Protein AF-A0AAW1UCC8-F1 (afdb_monomer_lite)

pLDDT: mean 89.53, std 11.96, range [31.38, 96.5]

Radius of gyration: 20.54 Å; chains: 1; bounding box: 52×37×66 Å

Sequence (140 aa):
MAQSNSEHSRHWFLKGEMIVVNKEYEDYLIDLIMKTQEHINKNNVIKFSDNSSAIKGFTNANLRPVNAGKTIVFQSVITNSGLIFTAETHNFPTGVAPFSGATTGTGGRIRDVQCVGRGEYCIAGTAGYILYFNYHTFCW

Organism: NCBI:txid420089

InterPro domains:
  IPR036921 PurM-like, N-terminal domain superfamily [G3DSA:3.30.1330.10] (4-135)
  IPR036921 PurM-like, N-terminal domain superfamily [SSF55326] (15-130)

Foldseek 3Di:
DVVCPDCVNPVCQQVDWDQDPNDTDPDGNVVVVVCVVVVDDPQWPDDPPALWTKGFDAWDWDWDFPDPDDDGHTDTDTDGDIDTDDDDDQPPVCLVPVVVSVVVRVVVVQVRQLRPDPGHGDDDDDDDDDDDDDPDDDDD

Structure (mmCIF, N/CA/C/O backbone):
data_AF-A0AAW1UCC8-F1
#
_entry.id   AF-A0AAW1UCC8-F1
#
loop_
_atom_site.group_PDB
_atom_site.id
_atom_site.type_symbol
_atom_site.label_atom_id
_atom_site.label_alt_id
_atom_site.label_comp_id
_atom_site.label_asym_id
_atom_site.label_entity_id
_atom_site.label_seq_id
_atom_site.pdbx_PDB_ins_code
_atom_site.Cartn_x
_atom_site.Cartn_y
_atom_site.Cartn_z
_atom_site.occupancy
_atom_site.B_iso_or_equiv
_atom_site.auth_seq_id
_atom_site.auth_comp_id
_atom_site.auth_asym_id
_atom_site.auth_atom_id
_atom_site.pdbx_PDB_model_num
ATOM 1 N N . MET A 1 1 ? -13.774 21.810 1.023 1.00 72.81 1 MET A N 1
ATOM 2 C CA . MET A 1 1 ? -13.380 21.788 2.451 1.00 72.81 1 MET A CA 1
ATOM 3 C C . MET A 1 1 ? -13.866 20.535 3.181 1.00 72.81 1 MET A C 1
ATOM 5 O O . MET A 1 1 ? -13.059 19.932 3.869 1.00 72.81 1 MET A O 1
ATOM 9 N N . ALA A 1 2 ? -15.120 20.092 2.995 1.00 86.88 2 ALA A N 1
ATOM 10 C CA . ALA A 1 2 ? -15.665 18.914 3.691 1.00 86.88 2 ALA A CA 1
ATOM 11 C C . ALA A 1 2 ? -14.883 17.602 3.456 1.00 86.88 2 ALA A C 1
ATOM 13 O O . ALA A 1 2 ? -14.550 16.917 4.413 1.00 86.88 2 ALA A O 1
ATOM 14 N N . GLN A 1 3 ? -14.526 17.281 2.206 1.00 90.12 3 GLN A N 1
ATOM 15 C CA . GLN A 1 3 ? -13.824 16.028 1.879 1.00 90.12 3 GLN A CA 1
ATOM 16 C C . GLN A 1 3 ? -12.447 15.933 2.557 1.00 90.12 3 GLN A C 1
ATOM 18 O O . GLN A 1 3 ? -12.170 14.969 3.261 1.00 90.12 3 GLN A O 1
ATOM 23 N N . SER A 1 4 ? -11.632 16.988 2.452 1.00 93.06 4 SER A N 1
ATOM 24 C CA . SER A 1 4 ? -10.289 17.052 3.051 1.00 93.06 4 SER A CA 1
ATOM 25 C C . SER A 1 4 ? -10.272 17.073 4.584 1.00 93.06 4 SER A C 1
ATOM 27 O O . SER A 1 4 ? -9.201 16.934 5.166 1.00 93.06 4 SER A O 1
ATOM 29 N N . ASN A 1 5 ? -11.417 17.294 5.235 1.00 94.31 5 ASN A N 1
ATOM 30 C CA . ASN A 1 5 ? -11.553 17.288 6.695 1.00 94.31 5 ASN A CA 1
ATOM 31 C C . ASN A 1 5 ? -12.328 16.069 7.217 1.00 94.31 5 ASN A C 1
ATOM 33 O O . ASN A 1 5 ? -12.550 15.964 8.423 1.00 94.31 5 ASN A O 1
ATOM 37 N N . SER A 1 6 ? -12.723 15.154 6.330 1.00 94.69 6 SER A N 1
ATOM 38 C CA . SER A 1 6 ? -13.340 13.888 6.716 1.00 94.69 6 SER A CA 1
ATOM 39 C C . SER A 1 6 ? -12.373 13.025 7.530 1.00 94.69 6 SER A C 1
ATOM 41 O O . SER A 1 6 ? -11.151 13.148 7.399 1.00 94.69 6 SER A O 1
ATOM 43 N N . GLU A 1 7 ? -12.922 12.105 8.326 1.00 95.62 7 GLU A N 1
ATOM 44 C CA . GLU A 1 7 ? -12.110 11.133 9.064 1.00 95.62 7 GLU A CA 1
ATOM 45 C C . GLU A 1 7 ? -11.212 10.318 8.131 1.00 95.62 7 GLU A C 1
ATOM 47 O O . GLU A 1 7 ? -10.028 10.142 8.399 1.00 95.62 7 GLU A O 1
ATOM 52 N N . HIS A 1 8 ? -11.747 9.908 6.981 1.00 92.19 8 HIS A N 1
ATOM 53 C CA . HIS A 1 8 ? -11.015 9.132 5.987 1.00 92.19 8 HIS A CA 1
ATOM 54 C C . HIS A 1 8 ? -9.767 9.857 5.453 1.00 92.19 8 HIS A C 1
ATOM 56 O O . HIS A 1 8 ? -8.784 9.204 5.125 1.00 92.19 8 HIS A O 1
ATOM 62 N N . SER A 1 9 ? -9.782 11.194 5.384 1.00 92.56 9 SER A N 1
ATOM 63 C CA . SER A 1 9 ? -8.647 11.987 4.888 1.00 92.56 9 SER A CA 1
ATOM 64 C C . SER A 1 9 ? -7.694 12.478 5.977 1.00 92.56 9 SER A C 1
ATOM 66 O O . SER A 1 9 ? -6.528 12.746 5.690 1.00 92.56 9 SER A O 1
ATOM 68 N N . ARG A 1 10 ? -8.176 12.687 7.207 1.00 93.12 10 ARG A N 1
ATOM 69 C CA . ARG A 1 10 ? -7.381 13.300 8.289 1.00 93.12 10 ARG A CA 1
ATOM 70 C C . ARG A 1 10 ? -6.916 12.321 9.349 1.00 93.12 10 ARG A C 1
ATOM 72 O O . ARG A 1 10 ? -5.930 12.630 10.024 1.00 93.12 10 ARG A O 1
ATOM 79 N N . HIS A 1 11 ? -7.582 11.172 9.446 1.00 94.94 11 HIS A N 1
ATOM 80 C CA . HIS A 1 11 ? -7.339 10.152 10.454 1.00 94.94 11 HIS A CA 1
ATOM 81 C C . HIS A 1 11 ? -7.380 10.742 11.871 1.00 94.94 11 HIS A C 1
ATOM 83 O O . HIS A 1 11 ? -6.420 10.589 12.631 1.00 94.94 11 HIS A O 1
ATOM 89 N N . TRP A 1 12 ? -8.450 11.473 12.212 1.00 94.31 12 TRP A N 1
ATOM 90 C CA . TRP A 1 12 ? -8.584 12.097 13.530 1.00 94.31 12 TRP A CA 1
ATOM 91 C C . TRP A 1 12 ? -8.564 11.050 14.633 1.00 94.31 12 TRP A C 1
ATOM 93 O O . TRP A 1 12 ? -7.955 11.293 15.666 1.00 94.31 12 TRP A O 1
ATOM 103 N N . PHE A 1 13 ? -9.136 9.867 14.394 1.00 94.94 13 PHE A N 1
ATOM 104 C CA . PHE A 1 13 ? -9.106 8.776 15.363 1.00 94.94 13 PHE A CA 1
ATOM 105 C C . PHE A 1 13 ? -7.673 8.319 15.677 1.00 94.94 13 PHE A C 1
ATOM 107 O O . PHE A 1 13 ? -7.324 8.140 16.839 1.00 94.94 13 PHE A O 1
ATOM 114 N N . LEU A 1 14 ? -6.808 8.189 14.663 1.00 95.50 14 LEU A N 1
ATOM 115 C CA . LEU A 1 14 ? -5.408 7.778 14.866 1.00 95.50 14 LEU A CA 1
ATOM 116 C C . LEU A 1 14 ? -4.563 8.840 15.588 1.00 95.50 14 LEU A C 1
ATOM 118 O O . LEU A 1 14 ? -3.505 8.511 16.125 1.00 95.50 14 LEU A O 1
ATOM 122 N N . LYS A 1 15 ? -5.011 10.099 15.562 1.00 94.44 15 LYS A N 1
ATOM 123 C CA . LYS A 1 15 ? -4.347 11.272 16.152 1.00 94.44 15 LYS A CA 1
ATOM 124 C C . LYS A 1 15 ? -5.078 11.816 17.383 1.00 94.44 15 LYS A C 1
ATOM 126 O O . L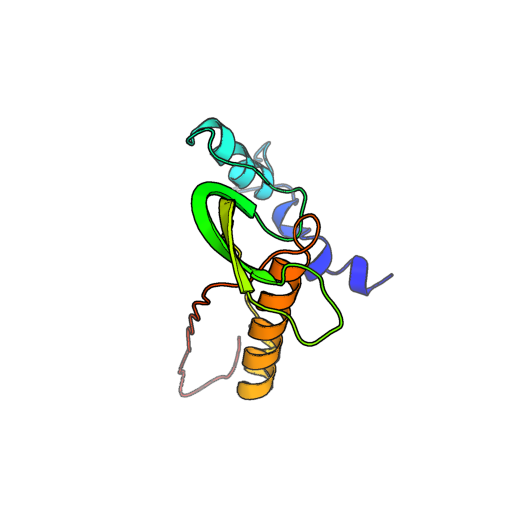YS A 1 15 ? -4.775 12.918 17.826 1.00 94.44 15 LYS A O 1
ATOM 131 N N . GLY A 1 16 ? -6.083 11.096 17.872 1.00 95.00 16 GLY A N 1
ATOM 132 C CA . GLY A 1 16 ? -6.873 11.497 19.027 1.00 95.00 16 GLY A CA 1
ATOM 133 C C . GLY A 1 16 ? -6.196 11.091 20.328 1.00 95.00 16 GLY A C 1
ATOM 134 O O . GLY A 1 16 ? -5.513 10.067 20.383 1.00 95.00 16 GLY A O 1
ATOM 135 N N . GLU A 1 17 ? -6.419 11.880 21.377 1.00 94.81 17 GLU A N 1
ATOM 136 C CA . GLU A 1 17 ? -5.999 11.549 22.740 1.00 94.81 17 GLU A CA 1
ATOM 137 C C . GLU A 1 17 ? -6.613 10.217 23.184 1.00 94.81 17 GLU A C 1
ATOM 139 O O . GLU A 1 17 ? -7.797 9.943 22.959 1.00 94.81 17 GLU A O 1
ATOM 144 N N . MET A 1 18 ? -5.799 9.373 23.820 1.00 95.12 18 MET A N 1
ATOM 145 C CA . MET A 1 18 ? -6.223 8.048 24.257 1.00 95.12 18 MET A CA 1
ATOM 146 C C . MET A 1 18 ? -6.414 8.004 25.769 1.00 95.12 18 MET A C 1
ATOM 148 O O . MET A 1 18 ? -5.471 8.178 26.540 1.00 95.12 18 MET A O 1
ATOM 152 N N . ILE A 1 19 ? -7.641 7.677 26.180 1.00 94.38 19 ILE A N 1
ATOM 153 C CA . ILE A 1 19 ? -8.005 7.413 27.573 1.00 94.38 19 ILE A CA 1
ATOM 154 C C . ILE A 1 19 ? -8.557 5.992 27.656 1.00 94.38 19 ILE A C 1
ATOM 156 O O . ILE A 1 19 ? -9.650 5.708 27.168 1.00 94.38 19 ILE A O 1
ATOM 160 N N . VAL A 1 20 ? -7.807 5.079 28.272 1.00 93.31 20 VAL A N 1
ATOM 161 C CA . VAL A 1 20 ? -8.204 3.668 28.407 1.00 93.31 20 VAL A CA 1
ATOM 162 C C . VAL A 1 20 ? -8.383 3.352 29.882 1.00 93.31 20 VAL A C 1
ATOM 164 O O . VAL A 1 20 ? -7.428 3.421 30.651 1.00 93.31 20 VAL A O 1
ATOM 167 N N . VAL A 1 21 ? -9.613 3.013 30.284 1.00 94.25 21 VAL A N 1
ATOM 168 C CA . VAL A 1 21 ? -9.975 2.721 31.687 1.00 94.25 21 VAL A CA 1
ATOM 169 C C . VAL A 1 21 ? -9.508 3.850 32.629 1.00 94.25 21 VAL A C 1
ATOM 171 O O . VAL A 1 21 ? -8.805 3.620 33.607 1.00 94.25 21 VAL A O 1
ATOM 174 N N . ASN A 1 22 ? -9.877 5.097 32.302 1.00 93.06 22 ASN A N 1
ATOM 175 C CA . ASN A 1 22 ? -9.524 6.325 33.039 1.00 93.06 22 ASN A CA 1
ATOM 176 C C . ASN A 1 22 ? -8.017 6.620 33.165 1.00 93.06 22 ASN A C 1
ATOM 178 O O . ASN A 1 22 ? -7.620 7.422 34.009 1.00 93.06 22 ASN A O 1
ATOM 182 N N . LYS A 1 23 ? -7.176 5.993 32.338 1.00 94.94 23 LYS A N 1
ATOM 183 C CA . LYS A 1 23 ? -5.753 6.310 32.241 1.00 94.94 23 LYS A CA 1
ATOM 184 C C . LYS A 1 23 ? -5.457 6.992 30.912 1.00 94.94 23 LYS A C 1
ATOM 186 O O . LYS A 1 23 ? -5.717 6.411 29.858 1.00 94.94 23 LYS A O 1
ATOM 191 N N . GLU A 1 24 ? -4.896 8.191 30.988 1.00 94.94 24 GLU A N 1
ATOM 192 C CA . GLU A 1 24 ? -4.397 8.940 29.834 1.00 94.94 24 GLU A CA 1
ATOM 193 C C . GLU A 1 24 ? -3.056 8.369 29.354 1.00 94.94 24 GLU A C 1
ATOM 195 O O . GLU A 1 24 ? -2.222 7.933 30.157 1.00 94.94 24 GLU A O 1
ATOM 200 N N . TYR A 1 25 ? -2.867 8.348 28.036 1.00 94.88 25 TYR A N 1
ATOM 201 C CA . TYR A 1 25 ? -1.629 7.943 27.374 1.00 94.88 25 TYR A CA 1
ATOM 202 C C . TYR A 1 25 ? -1.026 9.142 26.638 1.00 94.88 25 TYR A C 1
ATOM 204 O O . TYR A 1 25 ? -1.746 9.876 25.970 1.00 94.88 25 TYR A O 1
ATOM 212 N N . GLU A 1 26 ? 0.293 9.318 26.756 1.00 94.19 26 GLU A N 1
ATOM 213 C CA . GLU A 1 26 ? 1.019 10.445 26.146 1.00 94.19 26 GLU A CA 1
ATOM 214 C C . GLU A 1 26 ? 1.128 10.336 24.618 1.00 94.19 26 GLU A C 1
ATOM 216 O O . GLU A 1 26 ? 1.149 11.349 23.925 1.00 94.19 26 GLU A O 1
ATOM 221 N N . ASP A 1 27 ? 1.204 9.112 24.094 1.00 95.12 27 ASP A N 1
ATOM 222 C CA . ASP A 1 27 ? 1.319 8.848 22.660 1.00 95.12 27 ASP A CA 1
ATOM 223 C C . ASP A 1 27 ? -0.053 8.736 21.997 1.00 95.12 27 ASP A C 1
ATOM 225 O O . ASP A 1 27 ? -0.969 8.124 22.556 1.00 95.12 27 ASP A O 1
ATOM 229 N N . TYR A 1 28 ? -0.164 9.195 20.750 1.00 95.69 28 TYR A N 1
ATOM 230 C CA . TYR A 1 28 ? -1.291 8.855 19.886 1.00 95.69 28 TYR A CA 1
ATOM 231 C C . TYR A 1 28 ? -1.107 7.468 19.258 1.00 95.69 28 TYR A C 1
ATOM 233 O O . TYR A 1 28 ? -0.003 6.922 19.178 1.00 95.69 28 TYR A O 1
ATOM 241 N N . LEU A 1 2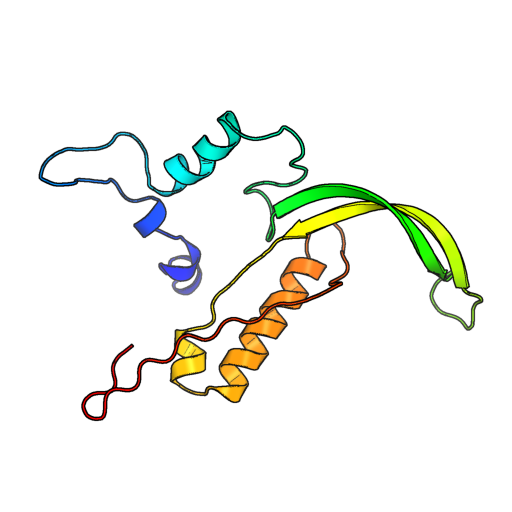9 ? -2.187 6.886 18.730 1.00 96.00 29 LEU A N 1
ATOM 242 C CA . LEU A 1 29 ? -2.120 5.569 18.088 1.00 96.00 29 LEU A CA 1
ATOM 243 C C . LEU A 1 29 ? -1.145 5.555 16.897 1.00 96.00 29 LEU A C 1
ATOM 245 O O . LEU A 1 29 ? -0.422 4.577 16.700 1.00 96.00 29 LEU A O 1
ATOM 249 N N . ILE A 1 30 ? -1.080 6.647 16.125 1.00 95.56 30 ILE A N 1
ATOM 250 C CA . ILE A 1 30 ? -0.098 6.777 15.041 1.00 95.56 30 ILE A CA 1
ATOM 251 C C . ILE A 1 30 ? 1.346 6.825 15.555 1.00 95.56 30 ILE A C 1
ATOM 253 O O . ILE A 1 30 ? 2.231 6.256 14.915 1.00 95.56 30 ILE A O 1
ATOM 257 N N . ASP A 1 31 ? 1.591 7.424 16.721 1.00 95.31 31 ASP A N 1
ATOM 258 C CA . ASP A 1 31 ? 2.934 7.510 17.297 1.00 95.31 31 ASP A CA 1
ATOM 259 C C . ASP A 1 31 ? 3.428 6.128 17.707 1.00 95.31 31 ASP A C 1
ATOM 261 O O . ASP A 1 31 ? 4.567 5.768 17.417 1.00 95.31 31 ASP A O 1
ATOM 265 N N . LEU A 1 32 ? 2.551 5.297 18.279 1.00 95.00 32 LEU A N 1
ATOM 266 C CA . LEU A 1 32 ? 2.869 3.901 18.587 1.00 95.00 32 LEU A CA 1
ATOM 267 C C . LEU A 1 32 ? 3.286 3.119 17.329 1.00 95.00 32 LEU A C 1
ATOM 269 O O . LEU A 1 32 ? 4.245 2.346 17.366 1.00 95.00 32 LEU A O 1
ATOM 273 N N . ILE A 1 33 ? 2.619 3.356 16.193 1.00 94.12 33 ILE A N 1
ATOM 274 C CA . ILE A 1 33 ? 2.997 2.761 14.902 1.00 94.12 33 ILE A CA 1
ATOM 275 C C . ILE A 1 33 ? 4.358 3.302 14.442 1.00 94.12 33 ILE A C 1
ATOM 277 O O . ILE A 1 33 ? 5.210 2.531 13.995 1.00 94.12 33 ILE A O 1
ATOM 281 N N . MET A 1 34 ? 4.603 4.607 14.566 1.00 93.25 34 MET A N 1
ATOM 282 C CA . MET A 1 34 ? 5.872 5.228 14.178 1.00 93.25 34 MET A CA 1
ATOM 283 C C . MET A 1 34 ? 7.048 4.763 15.049 1.00 93.25 34 MET A C 1
ATOM 285 O O . MET A 1 34 ? 8.132 4.536 14.511 1.00 93.25 34 MET A O 1
ATOM 289 N N . LYS A 1 35 ? 6.843 4.530 16.351 1.00 94.31 35 LYS A N 1
ATOM 290 C CA . LYS A 1 35 ? 7.867 4.031 17.289 1.00 94.31 35 LYS A CA 1
ATOM 291 C C . LYS A 1 35 ? 8.398 2.649 16.931 1.00 94.31 35 LYS A C 1
ATOM 293 O O . LYS A 1 35 ? 9.552 2.345 17.220 1.00 94.31 35 LYS A O 1
ATOM 298 N N . THR A 1 36 ? 7.635 1.833 16.197 1.00 92.31 36 THR A N 1
ATOM 299 C CA . THR A 1 36 ? 8.152 0.555 15.667 1.00 92.31 36 THR A CA 1
ATOM 300 C C . THR A 1 36 ? 9.437 0.737 14.849 1.00 92.31 36 THR A C 1
ATOM 302 O O . THR A 1 36 ? 10.278 -0.158 14.809 1.00 92.31 36 THR A O 1
ATOM 305 N N . GLN A 1 37 ? 9.643 1.920 14.255 1.00 89.81 37 GLN A N 1
ATOM 306 C CA . GLN A 1 37 ? 10.841 2.262 13.488 1.00 89.81 37 GLN A CA 1
ATOM 307 C C . GLN A 1 37 ? 12.127 2.290 14.324 1.00 89.81 37 GLN A C 1
ATOM 309 O O . GLN A 1 37 ? 13.213 2.171 13.757 1.00 89.81 37 GLN A O 1
ATOM 314 N N . GLU A 1 38 ? 12.026 2.445 15.642 1.00 89.12 38 GLU A N 1
ATOM 315 C CA . GLU A 1 38 ? 13.172 2.476 16.557 1.00 89.12 38 GLU A CA 1
ATOM 316 C C . GLU A 1 38 ? 13.758 1.077 16.798 1.00 89.12 38 GLU A C 1
ATOM 318 O O . GLU A 1 38 ? 14.926 0.947 17.164 1.00 89.12 38 GLU A O 1
ATOM 323 N N . HIS A 1 39 ? 12.973 0.026 16.536 1.00 88.69 39 HIS A N 1
ATOM 324 C CA . HIS A 1 39 ? 13.307 -1.359 16.880 1.00 88.69 39 HIS A CA 1
ATOM 325 C C . HIS A 1 39 ? 13.519 -2.284 15.671 1.00 88.69 39 HIS A C 1
ATOM 327 O O . HIS A 1 39 ? 13.802 -3.468 15.847 1.00 88.69 39 HIS A O 1
ATOM 333 N N . ILE A 1 40 ? 13.396 -1.777 14.442 1.00 85.62 40 ILE A N 1
ATOM 334 C CA . ILE A 1 40 ? 13.530 -2.572 13.210 1.00 85.62 40 ILE A CA 1
ATOM 335 C C . ILE A 1 40 ? 14.853 -2.322 12.477 1.00 85.62 40 ILE A C 1
ATOM 337 O O . ILE A 1 40 ? 15.591 -1.372 12.742 1.00 85.62 40 ILE A O 1
ATOM 341 N N . ASN A 1 41 ? 15.147 -3.184 11.500 1.00 81.94 41 ASN A N 1
ATOM 342 C CA . ASN A 1 41 ? 16.307 -3.043 10.623 1.00 81.94 41 ASN A CA 1
ATOM 343 C C . ASN A 1 41 ? 16.275 -1.703 9.851 1.00 81.94 41 ASN A C 1
ATOM 345 O O . ASN A 1 41 ? 15.234 -1.261 9.369 1.00 81.94 41 ASN A O 1
ATOM 349 N N . LYS A 1 42 ? 17.441 -1.068 9.679 1.0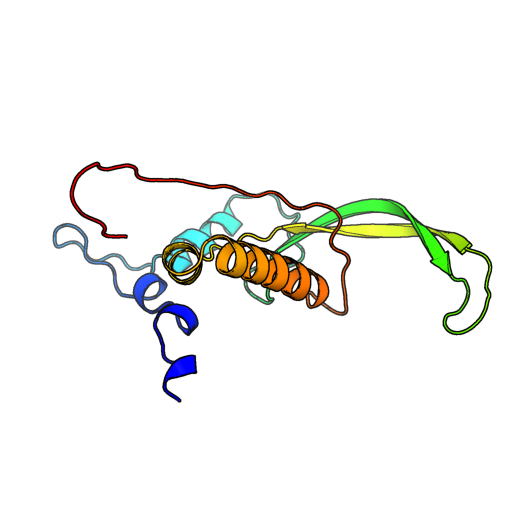0 85.38 42 LYS A N 1
ATOM 350 C CA . LYS A 1 42 ? 17.625 0.220 8.985 1.00 85.38 42 LYS A CA 1
ATOM 351 C C . LYS A 1 42 ? 17.652 0.062 7.454 1.00 85.38 42 LYS A C 1
ATOM 353 O O . LYS A 1 42 ? 18.564 0.550 6.777 1.00 85.38 42 LYS A O 1
ATOM 358 N N . ASN A 1 43 ? 16.671 -0.642 6.894 1.00 92.06 43 ASN A N 1
ATOM 359 C CA . ASN A 1 43 ? 16.528 -0.857 5.450 1.00 92.06 43 ASN A CA 1
ATOM 360 C C . ASN A 1 43 ? 15.408 -0.025 4.804 1.00 92.06 43 ASN A C 1
ATOM 362 O O . ASN A 1 43 ? 15.274 -0.071 3.584 1.00 92.06 43 ASN A O 1
ATOM 366 N N . ASN A 1 44 ? 14.646 0.752 5.574 1.00 91.12 44 ASN A N 1
ATOM 367 C CA . ASN A 1 44 ? 13.616 1.640 5.032 1.00 91.12 44 ASN A CA 1
ATOM 368 C C . ASN A 1 44 ? 14.236 2.758 4.183 1.00 91.12 44 ASN A C 1
ATOM 370 O O . ASN A 1 44 ? 15.221 3.383 4.578 1.00 91.12 44 ASN A O 1
ATOM 374 N N . VAL A 1 45 ? 13.635 3.006 3.023 1.00 91.69 45 VAL A N 1
ATOM 375 C CA . VAL A 1 45 ? 13.976 4.089 2.088 1.00 91.69 45 VAL A CA 1
ATOM 376 C C . VAL A 1 45 ? 12.920 5.192 2.160 1.00 91.69 45 VAL A C 1
ATOM 378 O O . VAL A 1 45 ? 13.276 6.365 2.189 1.00 91.69 45 VAL A O 1
ATOM 381 N N . ILE A 1 46 ? 11.636 4.821 2.253 1.00 91.06 46 ILE A N 1
ATOM 382 C CA . ILE A 1 46 ? 10.499 5.746 2.375 1.00 91.06 46 ILE A CA 1
ATOM 383 C C . ILE A 1 46 ? 9.624 5.303 3.549 1.00 91.06 46 ILE A C 1
ATOM 385 O O . ILE A 1 46 ? 9.252 4.130 3.631 1.00 91.06 46 ILE A O 1
ATOM 389 N N . LYS A 1 47 ? 9.284 6.239 4.445 1.00 91.31 47 LYS A N 1
ATOM 390 C CA . LYS A 1 47 ? 8.384 6.015 5.586 1.00 91.31 47 LYS A CA 1
ATOM 391 C C . LYS A 1 47 ? 7.581 7.279 5.903 1.00 91.31 47 LYS A C 1
ATOM 393 O O . LYS A 1 47 ? 8.166 8.345 6.046 1.00 91.31 47 LYS A O 1
ATOM 398 N N . PHE A 1 48 ? 6.260 7.143 6.026 1.00 89.38 48 PHE A N 1
ATOM 399 C CA . PHE A 1 48 ? 5.321 8.202 6.445 1.00 89.38 48 PHE A CA 1
ATOM 400 C C . PHE A 1 48 ? 5.405 9.538 5.673 1.00 89.38 48 PHE A C 1
ATOM 402 O O . PHE A 1 48 ? 4.963 10.565 6.178 1.00 89.38 48 PHE A O 1
ATOM 409 N N . SER A 1 49 ? 5.975 9.546 4.465 1.00 91.06 49 SER A N 1
ATOM 410 C CA . SER A 1 49 ? 6.256 10.772 3.702 1.00 91.06 49 SER A CA 1
ATOM 411 C C . SER A 1 49 ? 5.797 10.714 2.242 1.00 91.06 49 SER A C 1
ATOM 413 O O . SER A 1 49 ? 6.117 11.618 1.477 1.00 91.06 49 SER A O 1
ATOM 415 N N . ASP A 1 50 ? 5.109 9.645 1.843 1.00 93.12 50 ASP A N 1
ATOM 416 C CA . ASP A 1 50 ? 4.616 9.404 0.482 1.00 93.12 50 ASP A CA 1
ATOM 417 C C . ASP A 1 50 ? 3.384 8.474 0.546 1.00 93.12 50 ASP A C 1
ATOM 419 O O . ASP A 1 50 ? 3.038 7.9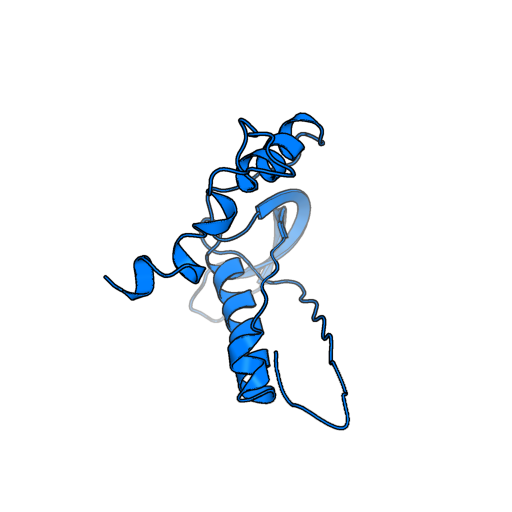66 1.616 1.00 93.12 50 ASP A O 1
ATOM 423 N N . ASN A 1 51 ? 2.743 8.207 -0.593 1.00 88.50 51 ASN A N 1
ATOM 424 C CA . ASN A 1 51 ? 1.563 7.344 -0.727 1.00 88.50 51 ASN A CA 1
ATOM 425 C C . ASN A 1 51 ? 1.850 5.853 -0.472 1.00 88.50 51 ASN A C 1
ATOM 427 O O . ASN A 1 51 ? 0.944 5.018 -0.508 1.00 88.50 51 ASN A O 1
ATOM 431 N N . SER A 1 52 ? 3.111 5.465 -0.278 1.00 92.00 52 SER A N 1
ATOM 432 C CA . SER A 1 52 ? 3.514 4.101 0.071 1.00 92.00 52 SER A CA 1
ATOM 433 C C . SER A 1 52 ? 4.836 4.099 0.833 1.00 92.00 52 SER A C 1
ATOM 435 O O . SER A 1 52 ? 5.547 5.102 0.896 1.00 92.00 52 SER A O 1
ATOM 437 N N . SER A 1 53 ? 5.178 2.947 1.407 1.00 93.06 53 SER A N 1
ATOM 438 C CA . SER A 1 53 ? 6.488 2.721 2.019 1.00 93.06 53 SER A CA 1
ATOM 439 C C . SER A 1 53 ? 7.396 1.934 1.081 1.00 93.06 53 SER A C 1
ATOM 441 O O . SER A 1 53 ? 6.922 1.169 0.237 1.00 93.06 53 SER A O 1
ATOM 443 N N . ALA A 1 54 ? 8.706 2.117 1.236 1.00 94.06 54 ALA A N 1
ATOM 444 C CA . ALA A 1 54 ? 9.694 1.396 0.448 1.00 94.06 54 ALA A CA 1
ATOM 445 C C . ALA A 1 54 ? 10.880 0.962 1.305 1.00 94.06 54 ALA A C 1
ATOM 447 O O . ALA A 1 54 ? 11.328 1.703 2.183 1.00 94.06 54 ALA A O 1
ATOM 448 N N . ILE A 1 55 ? 11.427 -0.209 0.998 1.00 94.88 55 ILE A N 1
ATOM 449 C CA . ILE A 1 55 ? 12.664 -0.734 1.579 1.00 94.88 55 ILE A CA 1
ATOM 450 C C . ILE A 1 55 ? 13.742 -0.881 0.505 1.00 94.88 55 ILE A C 1
ATOM 452 O O . ILE A 1 55 ? 13.457 -0.932 -0.695 1.00 94.88 55 ILE A O 1
ATOM 456 N N . LYS A 1 56 ? 15.000 -0.982 0.939 1.00 94.81 56 LYS A N 1
ATOM 457 C CA . LYS A 1 56 ? 16.115 -1.359 0.069 1.00 94.81 56 LYS A CA 1
ATOM 458 C C . LYS A 1 56 ? 15.809 -2.725 -0.538 1.00 94.81 56 LYS A C 1
ATOM 460 O O . LYS A 1 56 ? 15.586 -3.685 0.197 1.00 94.81 56 LYS A O 1
ATOM 465 N N . GLY A 1 57 ? 15.788 -2.789 -1.863 1.00 93.94 57 GLY A N 1
ATOM 466 C CA . GLY A 1 57 ? 15.689 -4.045 -2.587 1.00 93.94 57 GLY A CA 1
ATOM 467 C C . GLY A 1 57 ? 17.066 -4.507 -3.037 1.00 93.94 57 GLY A C 1
ATOM 468 O O . GLY A 1 57 ? 18.010 -4.537 -2.246 1.00 93.94 57 GLY A O 1
ATOM 469 N N . PHE A 1 58 ? 17.165 -4.895 -4.301 1.00 94.50 58 PHE A N 1
ATOM 470 C CA . PHE A 1 58 ? 18.327 -5.586 -4.840 1.00 94.50 58 PHE A CA 1
ATOM 471 C C . PHE A 1 58 ? 18.635 -5.154 -6.272 1.00 94.50 58 PHE A C 1
ATOM 473 O O . PHE A 1 58 ? 17.797 -4.608 -6.995 1.00 94.50 58 PHE A O 1
ATOM 480 N N . THR A 1 59 ? 19.868 -5.439 -6.681 1.00 96.50 59 THR A N 1
ATOM 481 C CA . THR A 1 59 ? 20.313 -5.275 -8.060 1.00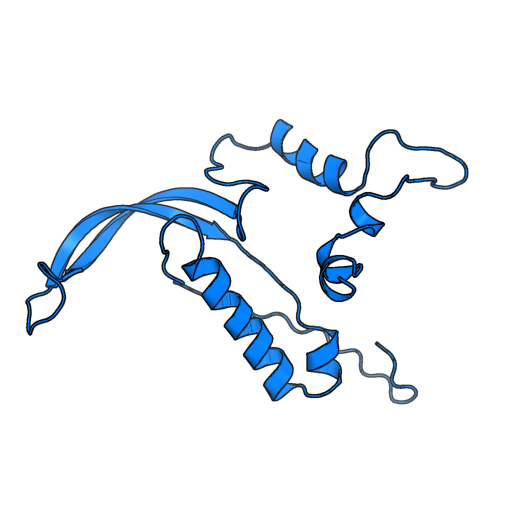 96.50 59 THR A CA 1
ATOM 482 C C . THR A 1 59 ? 19.625 -6.301 -8.952 1.00 96.50 59 THR A C 1
ATOM 484 O O . THR A 1 59 ? 19.698 -7.503 -8.698 1.00 96.50 59 THR A O 1
ATOM 487 N N . ASN A 1 60 ? 18.978 -5.833 -10.012 1.00 93.25 60 ASN A N 1
ATOM 488 C CA . ASN A 1 60 ? 18.284 -6.656 -10.991 1.00 93.25 60 ASN A CA 1
ATOM 489 C C . ASN A 1 60 ? 18.572 -6.174 -12.420 1.00 93.25 60 ASN A C 1
ATOM 491 O O . ASN A 1 60 ? 19.043 -5.059 -12.647 1.00 93.25 60 ASN A O 1
ATOM 495 N N . ALA A 1 61 ? 18.312 -7.049 -13.387 1.00 94.88 61 ALA A N 1
ATOM 496 C CA . ALA A 1 61 ? 18.385 -6.730 -14.804 1.00 94.88 61 ALA A CA 1
ATOM 497 C C . ALA A 1 61 ? 16.980 -6.384 -15.312 1.00 94.88 61 ALA A C 1
ATOM 499 O O . ALA A 1 61 ? 16.092 -7.234 -15.307 1.00 94.88 61 ALA A O 1
ATOM 500 N N . ASN A 1 62 ? 16.786 -5.144 -15.752 1.00 90.81 62 ASN A N 1
ATOM 501 C CA . ASN A 1 62 ? 15.529 -4.659 -16.309 1.00 90.81 62 ASN A CA 1
ATOM 502 C C . ASN A 1 62 ? 15.649 -4.475 -17.820 1.00 90.81 62 ASN A C 1
ATOM 504 O O . ASN A 1 62 ? 16.596 -3.854 -18.302 1.00 90.81 62 ASN A O 1
ATOM 508 N N . LEU A 1 63 ? 14.657 -4.948 -18.571 1.00 91.62 63 LEU A N 1
ATOM 509 C CA . LEU A 1 63 ? 14.549 -4.639 -19.994 1.00 91.62 63 LEU A CA 1
ATOM 510 C C . LEU A 1 63 ? 13.978 -3.233 -20.164 1.00 91.62 63 LEU A C 1
ATOM 512 O O . LEU A 1 63 ? 12.856 -2.955 -19.745 1.00 91.62 63 LEU A O 1
ATOM 516 N N . ARG A 1 64 ? 14.749 -2.340 -20.785 1.00 89.75 64 ARG A N 1
ATOM 517 C CA . ARG A 1 64 ? 14.327 -0.964 -21.066 1.00 89.75 64 ARG A CA 1
ATOM 518 C C . ARG A 1 64 ? 14.523 -0.627 -22.543 1.00 89.75 64 ARG A C 1
ATOM 520 O O . ARG A 1 64 ? 15.500 -1.084 -23.141 1.00 89.75 64 ARG A O 1
ATOM 527 N N . PRO A 1 65 ? 13.626 0.174 -23.142 1.00 89.94 65 PRO A N 1
ATOM 528 C CA . PRO A 1 65 ? 13.878 0.734 -24.461 1.00 89.94 65 PRO A CA 1
ATOM 529 C C . PRO A 1 65 ? 15.075 1.689 -24.389 1.00 89.94 65 PRO A C 1
ATOM 531 O O . PRO A 1 65 ? 15.208 2.448 -23.429 1.00 89.94 65 PRO A O 1
ATOM 534 N N . VAL A 1 66 ? 15.937 1.673 -25.409 1.00 85.69 66 VAL A N 1
ATOM 535 C CA . VAL A 1 66 ? 17.114 2.565 -25.471 1.00 85.69 66 VAL A CA 1
ATOM 536 C C . VAL A 1 66 ? 16.695 4.040 -25.547 1.00 85.69 66 VAL A C 1
ATOM 538 O O . VAL A 1 66 ? 17.330 4.901 -24.945 1.00 85.69 66 VAL A O 1
ATOM 541 N N . ASN A 1 67 ? 15.611 4.333 -26.269 1.00 83.06 67 ASN A N 1
ATOM 542 C CA . ASN A 1 67 ? 15.001 5.657 -26.361 1.00 83.06 67 ASN A CA 1
ATOM 543 C C . ASN A 1 67 ? 13.483 5.509 -26.569 1.00 83.06 67 ASN A C 1
ATOM 545 O O . ASN A 1 67 ? 13.047 4.629 -27.313 1.00 83.06 67 ASN A O 1
ATOM 549 N N . ALA A 1 68 ? 12.678 6.338 -25.906 1.00 80.81 68 ALA A N 1
ATOM 550 C CA . ALA A 1 68 ? 11.221 6.273 -25.986 1.00 80.81 68 ALA A CA 1
ATOM 551 C C . ALA A 1 68 ? 10.684 6.993 -27.243 1.00 80.81 68 ALA A C 1
ATOM 553 O O . ALA A 1 68 ? 11.249 7.988 -27.690 1.00 80.81 68 ALA A O 1
ATOM 554 N N . GLY A 1 69 ? 9.561 6.515 -27.796 1.00 79.44 69 GLY A N 1
ATOM 555 C CA . GLY A 1 69 ? 8.782 7.239 -28.817 1.00 79.44 69 GLY A CA 1
ATOM 556 C C . GLY A 1 69 ? 8.906 6.762 -30.272 1.00 79.44 69 GLY A C 1
ATOM 557 O O . GLY A 1 69 ? 8.276 7.353 -31.145 1.00 79.44 69 GLY A O 1
ATOM 558 N N . LYS A 1 70 ? 9.675 5.703 -30.562 1.00 85.19 70 LYS A N 1
ATOM 559 C CA . LYS A 1 70 ? 9.748 5.042 -31.885 1.00 85.19 70 LYS A CA 1
ATOM 560 C C . LYS A 1 70 ? 9.912 3.528 -31.717 1.00 85.19 70 LYS A C 1
ATOM 562 O O . LYS A 1 70 ? 10.197 3.065 -30.615 1.00 85.19 70 LYS A O 1
ATOM 567 N N . THR A 1 71 ? 9.780 2.764 -32.805 1.00 85.38 71 THR A N 1
ATOM 568 C CA . THR A 1 71 ? 10.192 1.351 -32.837 1.00 85.38 71 THR A CA 1
ATOM 569 C C . THR A 1 71 ? 11.664 1.250 -32.448 1.00 85.38 71 THR A C 1
ATOM 571 O O . THR A 1 71 ? 12.523 1.841 -33.103 1.00 85.38 71 THR A O 1
ATOM 574 N N . ILE A 1 72 ? 11.947 0.537 -31.362 1.00 87.94 72 ILE A N 1
ATOM 575 C CA . ILE A 1 72 ? 13.266 0.487 -30.730 1.00 87.94 72 ILE A CA 1
ATOM 576 C C . ILE A 1 72 ? 13.521 -0.925 -30.201 1.00 87.94 72 ILE A C 1
ATOM 578 O O . ILE A 1 72 ? 12.592 -1.637 -29.816 1.00 87.94 72 ILE A O 1
ATOM 582 N N . VAL A 1 73 ? 14.790 -1.320 -30.167 1.00 90.44 73 VAL A N 1
ATOM 583 C CA . VAL A 1 73 ? 15.222 -2.534 -29.473 1.00 90.44 73 VAL A CA 1
ATOM 584 C C . VAL A 1 73 ? 15.214 -2.314 -27.958 1.00 90.44 73 VAL A C 1
ATOM 586 O O . VAL A 1 73 ? 15.494 -1.216 -27.466 1.00 90.44 73 VAL A O 1
ATOM 589 N N . PHE A 1 74 ? 14.895 -3.370 -27.216 1.00 92.62 74 PHE A N 1
ATOM 590 C CA . PHE A 1 74 ? 15.056 -3.399 -25.766 1.00 92.62 74 PHE A CA 1
ATOM 591 C C . PHE A 1 74 ? 16.476 -3.836 -25.421 1.00 92.62 74 PHE A C 1
ATOM 593 O O . PHE A 1 74 ? 17.040 -4.710 -26.076 1.00 92.62 74 PHE A O 1
ATOM 600 N N . GLN A 1 75 ? 17.030 -3.252 -24.365 1.00 93.81 75 GLN A N 1
ATOM 601 C CA . GLN A 1 75 ? 18.308 -3.666 -23.802 1.00 93.81 75 GLN A CA 1
ATOM 602 C C . GLN A 1 75 ? 18.148 -4.026 -22.329 1.00 93.81 75 GLN A C 1
ATOM 604 O O . GLN A 1 75 ? 17.325 -3.445 -21.618 1.00 93.81 75 GLN A O 1
ATOM 609 N N . SER A 1 76 ? 18.954 -4.981 -21.873 1.00 94.69 76 SER A N 1
ATOM 610 C CA . SER A 1 76 ? 19.061 -5.312 -20.456 1.00 94.69 76 SER A CA 1
ATOM 611 C C . SER A 1 76 ? 19.915 -4.260 -19.753 1.00 94.69 76 SER A C 1
ATOM 613 O O . SER A 1 76 ? 21.051 -4.008 -20.152 1.00 94.69 76 SER A O 1
ATOM 615 N N . VAL A 1 77 ? 19.364 -3.631 -18.720 1.00 93.62 77 VAL A N 1
ATOM 616 C CA . VAL A 1 77 ? 20.032 -2.618 -17.902 1.00 93.62 77 VAL A CA 1
ATOM 617 C C . VAL A 1 77 ? 20.060 -3.103 -16.464 1.00 93.62 77 VAL A C 1
ATOM 619 O O . VAL A 1 77 ? 19.017 -3.398 -15.882 1.00 93.62 77 VAL A O 1
ATOM 622 N N . ILE A 1 78 ? 21.253 -3.158 -15.878 1.00 95.81 78 ILE A N 1
ATOM 623 C CA . ILE A 1 78 ? 21.416 -3.478 -14.462 1.00 95.81 78 ILE A CA 1
ATOM 624 C C . ILE A 1 78 ? 21.050 -2.240 -13.641 1.00 95.81 78 ILE A C 1
ATOM 626 O O . ILE A 1 78 ? 21.633 -1.172 -13.821 1.00 95.81 78 ILE A O 1
ATOM 630 N N . THR A 1 79 ? 20.090 -2.378 -12.733 1.00 92.19 79 THR A N 1
ATOM 631 C CA . THR A 1 79 ? 19.637 -1.300 -11.848 1.00 92.19 79 THR A CA 1
ATOM 632 C C . THR A 1 79 ? 19.462 -1.807 -10.427 1.00 92.19 79 THR A C 1
ATOM 634 O O . THR A 1 79 ? 19.150 -2.974 -10.218 1.00 92.19 79 THR A O 1
ATOM 637 N N . ASN A 1 80 ? 19.628 -0.926 -9.443 1.00 93.62 80 ASN A N 1
ATOM 638 C CA . ASN A 1 80 ? 19.243 -1.221 -8.068 1.00 93.62 80 ASN A CA 1
ATOM 639 C C . ASN A 1 80 ? 17.794 -0.773 -7.850 1.00 93.62 80 ASN A C 1
ATOM 641 O O . ASN A 1 80 ? 17.501 0.415 -7.994 1.00 93.62 80 ASN A O 1
ATOM 645 N N . SER A 1 81 ? 16.898 -1.704 -7.534 1.00 92.75 81 SER A N 1
ATOM 646 C CA . SER A 1 81 ? 15.473 -1.416 -7.344 1.00 92.75 81 SER A CA 1
ATOM 647 C C . SER A 1 81 ? 15.094 -1.515 -5.873 1.00 92.75 81 SER A C 1
ATOM 649 O O . SER A 1 81 ? 15.413 -2.502 -5.216 1.00 92.75 81 SER A O 1
ATOM 651 N N . GLY A 1 82 ? 14.388 -0.506 -5.357 1.00 94.12 82 GLY A N 1
ATOM 652 C CA . GLY A 1 82 ? 13.688 -0.605 -4.076 1.00 94.12 82 GLY A CA 1
ATOM 653 C C . GLY A 1 82 ? 12.477 -1.536 -4.170 1.00 94.12 82 GLY A C 1
ATOM 654 O O . GLY A 1 82 ? 11.998 -1.832 -5.264 1.00 94.12 82 GLY A O 1
ATOM 655 N N . LEU A 1 83 ? 11.975 -1.988 -3.022 1.00 94.38 83 LEU A N 1
ATOM 656 C CA . LEU A 1 83 ? 10.715 -2.729 -2.939 1.00 94.38 83 LEU A CA 1
ATOM 657 C C . LEU A 1 83 ? 9.671 -1.865 -2.248 1.00 94.38 83 LEU A C 1
ATOM 659 O O . LEU A 1 83 ? 9.916 -1.370 -1.149 1.00 94.38 83 LEU A O 1
ATOM 663 N N . ILE A 1 84 ? 8.522 -1.703 -2.896 1.00 95.06 84 ILE A N 1
ATOM 664 C CA . ILE A 1 84 ? 7.407 -0.888 -2.413 1.00 95.06 84 ILE A CA 1
ATOM 665 C C . ILE A 1 84 ? 6.346 -1.812 -1.833 1.00 95.06 84 ILE A C 1
ATOM 667 O O . ILE A 1 84 ? 5.971 -2.803 -2.460 1.00 95.06 84 ILE A O 1
ATOM 671 N N . PHE A 1 85 ? 5.845 -1.459 -0.652 1.00 92.31 85 PHE A N 1
ATOM 672 C CA . PHE A 1 85 ? 4.753 -2.167 0.001 1.00 92.31 85 PHE A CA 1
ATOM 673 C C . PHE A 1 85 ? 3.653 -1.186 0.382 1.00 92.31 85 PHE A C 1
ATOM 675 O O . PHE A 1 85 ? 3.891 -0.146 1.007 1.00 92.31 85 PHE A O 1
ATOM 682 N N . THR A 1 86 ? 2.434 -1.539 -0.010 1.00 92.00 86 THR A N 1
ATOM 683 C CA . THR A 1 86 ? 1.233 -0.770 0.286 1.00 92.00 86 THR A CA 1
ATOM 684 C C . THR A 1 86 ? 0.032 -1.696 0.384 1.00 92.00 86 THR A C 1
ATOM 686 O O . THR A 1 86 ? -0.022 -2.739 -0.271 1.00 92.00 86 THR A O 1
ATOM 689 N N . ALA A 1 87 ? -0.918 -1.308 1.222 1.00 93.12 87 ALA A N 1
ATOM 690 C CA . ALA A 1 87 ? -2.188 -1.981 1.398 1.00 93.12 87 ALA A CA 1
ATOM 691 C C . ALA A 1 87 ? -3.258 -0.917 1.637 1.00 93.12 87 ALA A C 1
ATOM 693 O O . ALA A 1 87 ? -3.022 0.073 2.326 1.00 93.12 87 ALA A O 1
ATOM 694 N N . GLU A 1 88 ? -4.435 -1.133 1.068 1.00 91.06 88 GLU A N 1
ATOM 695 C CA . GLU A 1 88 ? -5.609 -0.297 1.285 1.00 91.06 88 GLU A CA 1
ATOM 696 C C . GLU A 1 88 ? -6.835 -1.202 1.358 1.00 91.06 88 GLU A C 1
ATOM 698 O O . GLU A 1 88 ? -6.818 -2.348 0.902 1.00 91.06 88 GLU A O 1
ATOM 703 N N . THR A 1 89 ? -7.906 -0.678 1.937 1.00 94.75 89 THR A N 1
ATOM 704 C CA . THR A 1 89 ? -9.207 -1.333 1.962 1.00 94.75 89 THR A CA 1
ATOM 705 C C . THR A 1 89 ? -10.225 -0.470 1.229 1.00 94.75 89 THR A C 1
ATOM 707 O O . THR A 1 89 ? -10.137 0.754 1.234 1.00 94.75 89 THR A O 1
ATOM 710 N N . HIS A 1 90 ? -11.214 -1.101 0.602 1.00 95.00 90 HIS A N 1
ATOM 711 C CA . HIS A 1 90 ? -12.279 -0.396 -0.112 1.00 95.00 90 HIS A CA 1
ATOM 712 C C . HIS A 1 90 ? -13.649 -0.894 0.357 1.00 95.00 90 HIS A C 1
ATOM 714 O O . HIS A 1 90 ? -14.516 -1.260 -0.437 1.00 95.00 90 HIS A O 1
ATOM 720 N N . ASN A 1 91 ? -13.812 -0.962 1.680 1.00 93.25 91 ASN A N 1
ATOM 721 C CA . ASN A 1 91 ? -14.896 -1.692 2.338 1.00 93.25 91 ASN A CA 1
ATOM 722 C C . ASN A 1 91 ? -16.270 -1.121 1.986 1.00 93.25 91 ASN A C 1
ATOM 724 O O . ASN A 1 91 ? -17.109 -1.835 1.441 1.00 93.25 91 ASN A O 1
ATOM 728 N N . PHE A 1 92 ? -16.482 0.178 2.232 1.00 92.94 92 PHE A N 1
ATOM 729 C CA . PHE A 1 92 ? -17.805 0.784 2.077 1.00 92.94 92 PHE A CA 1
ATOM 730 C C . PHE A 1 92 ? -18.349 0.672 0.641 1.00 92.94 92 PHE A C 1
ATOM 732 O O . PHE A 1 92 ? -19.450 0.147 0.468 1.00 92.94 92 PHE A O 1
ATOM 739 N N . PRO A 1 93 ? -17.601 1.054 -0.415 1.00 91.94 93 PRO A N 1
ATOM 740 C CA . PRO A 1 93 ? -18.134 0.948 -1.771 1.00 91.94 93 PRO A CA 1
ATOM 741 C C . PRO A 1 93 ? -18.248 -0.500 -2.259 1.00 91.94 93 PRO A C 1
ATOM 743 O O . PRO A 1 93 ? -19.128 -0.791 -3.063 1.00 91.94 93 PRO A O 1
ATOM 746 N N . THR A 1 94 ? -17.406 -1.416 -1.765 1.00 92.19 94 THR A N 1
ATOM 747 C CA . THR A 1 94 ? -17.534 -2.856 -2.064 1.00 92.19 94 THR A CA 1
ATOM 748 C C . THR A 1 94 ? -18.792 -3.444 -1.423 1.00 92.19 94 THR A C 1
ATOM 750 O O . THR A 1 94 ? -19.438 -4.288 -2.033 1.00 92.19 94 THR A O 1
ATOM 753 N N . GLY A 1 95 ? -19.200 -2.958 -0.247 1.00 89.81 95 GLY A N 1
ATOM 754 C CA . GLY A 1 95 ? -20.476 -3.329 0.369 1.00 89.81 95 GLY A CA 1
ATOM 755 C C . GLY A 1 95 ? -21.698 -2.893 -0.449 1.00 89.81 95 GLY A C 1
ATOM 756 O O . GLY A 1 95 ? -22.695 -3.606 -0.486 1.00 89.81 95 GLY A O 1
ATOM 757 N N . VAL A 1 96 ? -21.615 -1.753 -1.145 1.00 92.31 96 VAL A N 1
ATOM 758 C CA . VAL A 1 96 ? -22.702 -1.237 -2.001 1.00 92.31 96 VAL A CA 1
ATOM 759 C C . VAL A 1 96 ? -22.711 -1.901 -3.381 1.00 92.31 96 VAL A C 1
ATOM 761 O O . VAL A 1 96 ? -23.763 -2.289 -3.882 1.00 92.31 96 VAL A O 1
ATOM 764 N N . ALA A 1 97 ? -21.545 -2.019 -4.016 1.00 94.94 97 ALA A N 1
ATOM 765 C CA . ALA A 1 97 ? -21.386 -2.580 -5.352 1.00 94.94 97 ALA A CA 1
ATOM 766 C C . ALA A 1 97 ? -20.093 -3.414 -5.409 1.00 94.94 97 ALA A C 1
ATOM 768 O O . ALA A 1 97 ? -19.035 -2.868 -5.733 1.00 94.94 97 ALA A O 1
ATOM 769 N N . PRO A 1 98 ? -20.154 -4.732 -5.135 1.00 92.19 98 PRO A N 1
ATOM 770 C CA . PRO A 1 98 ? -18.961 -5.552 -4.914 1.00 92.19 98 PRO A CA 1
ATOM 771 C C . PRO A 1 98 ? -17.944 -5.514 -6.051 1.00 92.19 98 PRO A C 1
ATOM 773 O O . PRO A 1 98 ? -16.761 -5.272 -5.818 1.00 92.19 98 PRO A O 1
ATOM 776 N N . PHE A 1 99 ? -18.399 -5.702 -7.292 1.00 92.94 99 PHE A N 1
ATOM 777 C CA . PHE A 1 99 ? -17.502 -5.756 -8.444 1.00 92.94 99 PHE A CA 1
AT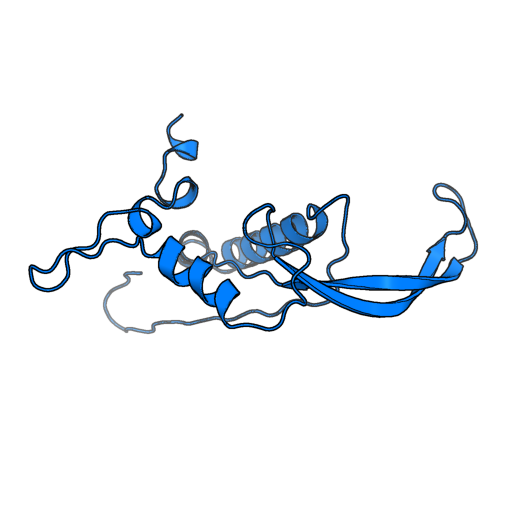OM 778 C C . PHE A 1 99 ? -16.798 -4.414 -8.680 1.00 92.94 99 PHE A C 1
ATOM 780 O O . PHE A 1 99 ? -15.568 -4.350 -8.744 1.00 92.94 99 PHE A O 1
ATOM 787 N N . SER A 1 100 ? -17.568 -3.327 -8.761 1.00 95.06 100 SER A N 1
ATOM 788 C CA . SER A 1 100 ? -17.018 -1.991 -8.997 1.00 95.06 100 SER A CA 1
ATOM 789 C C . SER A 1 100 ? -16.165 -1.516 -7.824 1.00 95.06 100 SER A C 1
ATOM 791 O O . SER A 1 100 ? -15.081 -0.992 -8.054 1.00 95.06 100 SER A O 1
ATOM 793 N N . GLY A 1 101 ? -16.603 -1.749 -6.583 1.00 94.06 101 GLY A N 1
ATOM 794 C CA . GLY A 1 101 ? -15.867 -1.374 -5.379 1.00 94.06 101 GLY A CA 1
ATOM 795 C C . GLY A 1 101 ? -14.516 -2.079 -5.273 1.00 94.06 101 GLY A C 1
ATOM 796 O O . GLY A 1 101 ? -13.504 -1.415 -5.054 1.00 94.06 101 GLY A O 1
ATOM 797 N N . ALA A 1 102 ? -14.468 -3.393 -5.511 1.00 93.12 102 ALA A N 1
ATOM 798 C CA . ALA A 1 102 ? -13.203 -4.124 -5.540 1.00 93.12 102 ALA A CA 1
ATOM 799 C C . ALA A 1 102 ? -12.287 -3.611 -6.665 1.00 93.12 102 ALA A C 1
ATOM 801 O O . ALA A 1 102 ? -11.111 -3.336 -6.433 1.00 93.12 102 ALA A O 1
ATOM 802 N N . THR A 1 103 ? -12.839 -3.403 -7.866 1.00 94.81 103 THR A N 1
ATOM 803 C CA . THR A 1 103 ? -12.076 -2.937 -9.035 1.00 94.81 103 THR A CA 1
ATOM 804 C C . THR A 1 103 ? -11.473 -1.548 -8.815 1.00 94.81 103 THR A C 1
ATOM 806 O O . THR A 1 103 ? -10.296 -1.331 -9.110 1.00 94.81 103 THR A O 1
ATOM 809 N N . THR A 1 104 ? -12.234 -0.593 -8.270 1.00 95.44 104 THR A N 1
ATOM 810 C CA . THR A 1 104 ? -11.717 0.757 -7.999 1.00 95.44 104 THR A CA 1
ATOM 811 C C . THR A 1 104 ? -10.712 0.770 -6.855 1.00 95.44 104 THR A C 1
ATOM 813 O O . THR A 1 104 ? -9.750 1.534 -6.931 1.00 95.44 104 THR A O 1
ATOM 816 N N . GLY A 1 105 ? -10.878 -0.100 -5.851 1.00 93.56 105 GLY A N 1
ATOM 817 C CA . GLY A 1 105 ? -9.895 -0.301 -4.785 1.00 93.56 105 GLY A CA 1
ATOM 818 C C . GLY A 1 105 ? -8.548 -0.787 -5.328 1.00 93.56 105 GLY A C 1
ATOM 819 O O . GLY A 1 105 ? -7.515 -0.164 -5.082 1.00 93.56 105 GLY A O 1
ATOM 820 N N . THR A 1 106 ? -8.554 -1.838 -6.157 1.00 95.31 106 THR A N 1
ATOM 821 C CA . THR A 1 106 ? -7.340 -2.331 -6.836 1.00 95.31 106 THR A CA 1
ATOM 822 C C . THR A 1 106 ? -6.756 -1.303 -7.807 1.00 95.31 106 THR A C 1
ATOM 824 O O . THR A 1 106 ? -5.538 -1.205 -7.945 1.00 95.31 106 THR A O 1
ATOM 827 N N . GLY A 1 107 ? -7.591 -0.504 -8.472 1.00 95.31 107 GLY A N 1
ATOM 828 C CA . GLY A 1 107 ? -7.125 0.591 -9.322 1.00 95.31 107 GLY A CA 1
ATOM 829 C C . GLY A 1 107 ? -6.435 1.715 -8.538 1.00 95.31 107 GLY A C 1
ATOM 830 O O . GLY A 1 107 ? -5.431 2.240 -9.013 1.00 95.31 107 GLY A O 1
ATOM 831 N N . GLY A 1 108 ? -6.953 2.077 -7.356 1.00 94.38 108 GLY A N 1
ATOM 832 C CA . GLY A 1 108 ? -6.364 3.063 -6.433 1.00 94.38 108 GLY A CA 1
ATOM 833 C C . GLY A 1 108 ? -4.966 2.651 -5.983 1.00 94.38 108 GLY A C 1
ATOM 834 O O . GLY A 1 108 ? -3.994 3.252 -6.434 1.00 94.38 108 GLY A O 1
ATOM 835 N N . ARG A 1 109 ? -4.882 1.525 -5.258 1.00 93.81 109 ARG A N 1
ATOM 836 C CA . ARG A 1 109 ? -3.941 0.436 -5.569 1.00 93.81 109 ARG A CA 1
ATOM 837 C C . ARG A 1 109 ? -2.686 0.769 -6.378 1.00 93.81 109 ARG A C 1
ATOM 839 O O . ARG A 1 109 ? -1.640 1.198 -5.894 1.00 93.81 109 ARG A O 1
ATOM 846 N N . ILE A 1 110 ? -2.843 0.460 -7.660 1.00 95.06 110 ILE A N 1
ATOM 847 C CA . ILE A 1 110 ? -1.835 0.536 -8.707 1.00 95.06 110 ILE A CA 1
ATOM 848 C C . ILE A 1 110 ? -1.380 1.979 -8.934 1.00 95.06 110 ILE A C 1
ATOM 850 O O . ILE A 1 110 ? -0.182 2.204 -9.095 1.00 95.06 110 ILE A O 1
ATOM 854 N N . ARG A 1 111 ? -2.303 2.952 -8.930 1.00 95.50 111 ARG A N 1
ATOM 855 C CA . ARG A 1 111 ? -1.962 4.365 -9.161 1.00 95.50 111 ARG A CA 1
ATOM 856 C C . ARG A 1 111 ? -1.066 4.918 -8.068 1.00 95.50 111 ARG A C 1
ATOM 858 O O . ARG A 1 111 ? -0.099 5.600 -8.373 1.00 95.50 111 ARG A O 1
ATOM 865 N N . ASP A 1 112 ? -1.343 4.589 -6.818 1.00 93.69 112 ASP A N 1
ATOM 866 C CA . ASP A 1 112 ? -0.526 5.067 -5.713 1.00 93.69 112 ASP A CA 1
ATOM 867 C C . ASP A 1 112 ? 0.896 4.522 -5.780 1.00 93.69 112 ASP A C 1
ATOM 869 O O . ASP A 1 112 ? 1.826 5.296 -5.587 1.00 93.69 112 ASP A O 1
ATOM 873 N N . VAL A 1 113 ? 1.071 3.238 -6.135 1.00 94.69 113 VAL A N 1
ATOM 874 C CA . VAL A 1 113 ? 2.402 2.669 -6.411 1.00 94.69 113 VAL A CA 1
ATOM 875 C C . VAL A 1 113 ? 3.079 3.441 -7.541 1.00 94.69 113 VAL A C 1
ATOM 877 O O . VAL A 1 113 ? 4.223 3.850 -7.394 1.00 94.69 113 VAL A O 1
ATOM 880 N N . GLN A 1 114 ? 2.372 3.696 -8.643 1.00 95.06 114 GLN A N 1
ATOM 881 C CA . GLN A 1 114 ? 2.909 4.454 -9.775 1.00 95.06 114 GLN A CA 1
ATOM 882 C C . GLN A 1 114 ? 3.253 5.907 -9.427 1.00 95.06 114 GLN A C 1
ATOM 884 O O . GLN A 1 114 ? 4.099 6.492 -10.095 1.00 95.06 114 GLN A O 1
ATOM 889 N N . CYS A 1 115 ? 2.628 6.491 -8.405 1.00 94.38 115 CYS A N 1
ATOM 890 C CA . CYS A 1 115 ? 2.885 7.855 -7.954 1.00 94.38 115 CYS A CA 1
ATOM 891 C C . CYS A 1 115 ? 3.973 7.966 -6.877 1.00 94.38 115 CYS A C 1
ATOM 893 O O . CYS A 1 115 ? 4.319 9.091 -6.523 1.00 94.38 115 CYS A O 1
ATOM 895 N N . VAL A 1 116 ? 4.525 6.855 -6.375 1.00 94.00 116 VAL A N 1
ATOM 896 C CA . VAL A 1 116 ? 5.641 6.892 -5.415 1.00 94.00 116 VAL A CA 1
ATOM 897 C C . VAL A 1 116 ? 6.862 7.549 -6.058 1.00 94.00 116 VAL A C 1
ATOM 899 O O . VAL A 1 116 ? 7.222 7.249 -7.202 1.00 94.00 116 VAL A O 1
ATOM 902 N N . GLY A 1 117 ? 7.530 8.436 -5.319 1.00 91.56 117 GLY A N 1
ATOM 903 C CA . GLY A 1 117 ? 8.763 9.080 -5.762 1.00 91.56 117 GLY A CA 1
ATOM 904 C C . GLY A 1 117 ? 8.603 9.841 -7.083 1.00 91.56 117 GLY A C 1
ATOM 905 O O . GLY A 1 117 ? 8.063 10.944 -7.124 1.00 91.56 117 GLY A O 1
ATOM 906 N N . ARG A 1 118 ? 9.151 9.290 -8.174 1.00 91.50 118 ARG A N 1
ATOM 907 C CA . ARG A 1 118 ? 9.129 9.908 -9.518 1.00 91.50 118 ARG A CA 1
ATOM 908 C C . ARG A 1 118 ? 8.492 9.018 -10.586 1.00 91.50 118 ARG A C 1
ATOM 910 O O . ARG A 1 118 ? 8.693 9.274 -11.774 1.00 91.50 118 ARG A O 1
ATOM 917 N N . GLY A 1 119 ? 7.753 7.993 -10.176 1.00 90.88 119 GLY A N 1
ATOM 918 C CA . GLY A 1 119 ? 7.199 6.995 -11.081 1.00 90.88 119 GLY A CA 1
ATOM 919 C C . GLY A 1 119 ? 7.787 5.618 -10.819 1.00 90.88 119 GLY A C 1
ATOM 920 O O . GLY A 1 119 ? 8.980 5.413 -11.033 1.00 90.88 119 GLY A O 1
ATOM 921 N N . GLU A 1 120 ? 6.942 4.676 -10.407 1.00 92.12 120 GLU A N 1
ATOM 922 C CA . GLU A 1 120 ? 7.353 3.307 -10.078 1.00 92.12 120 GLU A CA 1
ATOM 923 C C . GLU A 1 120 ? 6.440 2.264 -10.742 1.00 92.12 120 GLU A C 1
ATOM 925 O O . GLU A 1 120 ? 5.387 2.580 -11.301 1.00 92.12 120 GLU A O 1
ATOM 930 N N . TYR A 1 121 ? 6.857 0.995 -10.713 1.00 91.62 121 TYR A N 1
ATOM 931 C CA . TYR A 1 121 ? 6.165 -0.099 -11.398 1.00 91.62 121 TYR A CA 1
ATOM 932 C C . TYR A 1 121 ? 5.515 -1.069 -10.409 1.00 91.62 121 TYR A C 1
ATOM 934 O O . TYR A 1 121 ? 6.172 -1.606 -9.518 1.00 91.62 121 TYR A O 1
ATOM 942 N N . CYS A 1 122 ? 4.225 -1.350 -10.606 1.00 93.44 122 CYS A N 1
ATOM 943 C CA . CYS A 1 122 ? 3.541 -2.423 -9.892 1.00 93.44 122 CYS A CA 1
ATOM 944 C C . CYS A 1 122 ? 3.954 -3.779 -10.484 1.00 93.44 122 CYS A C 1
ATOM 946 O O . CYS A 1 122 ? 3.754 -4.022 -11.674 1.00 93.44 122 CYS A O 1
ATOM 948 N N . ILE A 1 123 ? 4.537 -4.645 -9.653 1.00 93.50 123 ILE A N 1
ATOM 949 C CA . ILE A 1 123 ? 5.052 -5.961 -10.072 1.00 93.50 123 ILE A CA 1
ATOM 950 C C . ILE A 1 123 ? 4.116 -7.117 -9.708 1.00 93.50 123 ILE A C 1
ATOM 952 O O . ILE A 1 123 ? 4.086 -8.130 -10.400 1.00 93.50 123 ILE A O 1
ATOM 956 N N . ALA A 1 124 ? 3.368 -6.978 -8.615 1.00 94.69 124 ALA A N 1
ATOM 957 C CA . ALA A 1 124 ? 2.471 -7.993 -8.087 1.00 94.69 124 ALA A CA 1
ATOM 958 C C . ALA A 1 124 ? 1.425 -7.336 -7.181 1.00 94.69 124 ALA A C 1
ATOM 960 O O . ALA A 1 124 ? 1.678 -6.291 -6.580 1.00 94.69 124 ALA A O 1
ATOM 961 N N . GLY A 1 125 ? 0.265 -7.978 -7.068 1.00 94.38 125 GLY A N 1
ATOM 962 C CA . GLY A 1 125 ? -0.813 -7.573 -6.175 1.00 94.38 125 GLY A CA 1
ATOM 963 C C . GLY A 1 125 ? -1.337 -8.763 -5.384 1.00 94.38 125 GLY A C 1
ATOM 964 O O . GLY A 1 125 ? -1.293 -9.901 -5.850 1.00 94.38 125 GLY A O 1
ATOM 965 N N . THR A 1 126 ? -1.840 -8.491 -4.185 1.00 95.06 126 THR A N 1
ATOM 966 C CA . THR A 1 126 ? -2.573 -9.461 -3.365 1.00 95.06 126 THR A CA 1
ATOM 967 C C . THR A 1 126 ? -3.950 -8.893 -3.045 1.00 95.06 126 THR A C 1
ATOM 969 O O . THR A 1 126 ? -4.130 -7.675 -3.012 1.00 95.06 126 THR A O 1
ATOM 972 N N . ALA A 1 127 ? -4.931 -9.771 -2.850 1.00 94.31 127 ALA A N 1
ATOM 973 C CA . ALA A 1 127 ? -6.287 -9.395 -2.478 1.00 94.31 127 ALA A CA 1
ATOM 974 C C . ALA A 1 127 ? -6.739 -10.245 -1.290 1.00 94.31 127 ALA A C 1
ATOM 976 O O . ALA A 1 127 ? -6.487 -11.449 -1.251 1.00 94.31 127 ALA A O 1
ATOM 977 N N . GLY A 1 128 ? -7.400 -9.606 -0.330 1.00 93.50 128 GLY A N 1
ATOM 978 C CA . GLY A 1 128 ? -8.003 -10.255 0.826 1.00 93.50 128 GLY A CA 1
ATOM 979 C C . GLY A 1 128 ? -9.474 -9.880 0.913 1.00 93.50 128 GLY A C 1
ATOM 980 O O . GLY A 1 128 ? -9.823 -8.711 0.761 1.00 93.50 128 GLY A O 1
ATOM 981 N N . TYR A 1 129 ? -10.325 -10.872 1.159 1.00 92.25 129 TYR A N 1
ATOM 982 C CA . TYR A 1 129 ? -11.759 -10.683 1.340 1.00 92.25 129 TYR A CA 1
ATOM 983 C C . TYR A 1 129 ? -12.171 -11.324 2.656 1.00 92.25 129 TYR A C 1
ATOM 985 O O . TYR A 1 129 ? -11.844 -12.480 2.920 1.00 92.25 129 TYR A O 1
ATOM 993 N N . ILE A 1 130 ? -12.905 -10.572 3.468 1.00 91.81 130 ILE A N 1
ATOM 994 C CA . ILE A 1 130 ? -13.563 -11.080 4.665 1.00 91.81 130 ILE A CA 1
ATOM 995 C C . ILE A 1 130 ? -15.046 -10.800 4.463 1.00 91.81 130 ILE A C 1
ATOM 997 O O . ILE A 1 130 ? -15.439 -9.655 4.254 1.00 91.81 130 ILE A O 1
ATOM 1001 N N . LEU A 1 131 ? -15.850 -11.860 4.455 1.00 85.31 131 LEU A N 1
ATOM 1002 C CA . LEU A 1 131 ? -17.291 -11.787 4.252 1.00 85.31 131 LEU A CA 1
ATOM 1003 C C . LEU A 1 131 ? -17.982 -12.255 5.523 1.00 85.31 131 LEU A C 1
ATOM 1005 O O . LEU A 1 131 ? -17.674 -13.328 6.043 1.00 85.31 131 LEU A O 1
ATOM 1009 N N . TYR A 1 132 ? -18.932 -11.459 5.996 1.00 77.00 132 TYR A N 1
ATOM 1010 C CA . TYR A 1 132 ? -19.801 -11.848 7.090 1.00 77.00 132 TYR A CA 1
ATOM 1011 C C . TYR A 1 132 ? -21.152 -12.276 6.518 1.00 77.00 132 TYR A C 1
ATOM 1013 O O . TYR A 1 132 ? -21.905 -11.458 5.994 1.00 77.00 132 TYR A O 1
ATOM 1021 N N . PHE A 1 133 ? -21.446 -13.575 6.579 1.00 62.38 133 PHE A N 1
ATOM 1022 C CA . PHE A 1 133 ? -22.746 -14.113 6.187 1.00 62.38 133 PHE A CA 1
ATOM 1023 C C . PHE A 1 133 ? -23.595 -14.308 7.437 1.00 62.38 133 PHE A C 1
ATOM 1025 O O . PHE A 1 133 ? -23.430 -15.295 8.151 1.00 62.38 133 PHE A O 1
ATOM 1032 N N . ASN A 1 134 ? -24.515 -13.381 7.693 1.00 53.19 134 ASN A N 1
ATOM 1033 C CA . ASN A 1 134 ? -25.587 -13.600 8.653 1.00 53.19 134 ASN A CA 1
ATOM 1034 C C . ASN A 1 134 ? -26.933 -13.592 7.920 1.00 53.19 134 ASN A C 1
ATOM 1036 O O . ASN A 1 134 ? -27.245 -12.658 7.185 1.00 53.19 134 ASN A O 1
ATOM 1040 N N . TYR A 1 135 ? -27.720 -14.660 8.096 1.00 48.88 135 TYR A N 1
ATOM 1041 C CA . TYR A 1 135 ? -29.017 -14.864 7.425 1.00 48.88 135 TYR A CA 1
ATOM 1042 C C . TYR A 1 135 ? -30.104 -13.879 7.871 1.00 48.88 135 TYR A C 1
ATOM 1044 O O . TYR A 1 135 ? -31.171 -13.814 7.268 1.00 48.88 135 TYR A O 1
ATOM 1052 N N . HIS A 1 136 ? -29.828 -13.074 8.890 1.00 42.94 136 HIS A N 1
ATOM 1053 C CA . HIS A 1 136 ? -30.644 -11.941 9.273 1.00 42.94 136 HIS A CA 1
ATOM 1054 C C . HIS A 1 136 ? -29.711 -10.775 9.584 1.00 42.94 136 HIS A C 1
ATOM 1056 O O . HIS A 1 136 ? -28.681 -10.956 10.229 1.00 42.94 136 HIS A O 1
ATOM 1062 N N . THR A 1 137 ? -30.101 -9.583 9.132 1.00 36.00 137 THR A N 1
ATOM 1063 C CA . THR A 1 137 ? -29.411 -8.288 9.274 1.00 36.00 137 THR A CA 1
ATOM 1064 C C . THR A 1 137 ? -28.132 -8.087 8.446 1.00 36.00 137 THR A C 1
ATOM 1066 O O . THR A 1 137 ? -27.038 -8.507 8.803 1.00 36.00 137 THR A O 1
ATOM 1069 N N . PHE A 1 138 ? -28.292 -7.326 7.356 1.00 38.09 138 PHE A N 1
ATOM 1070 C CA . PHE A 1 138 ? -27.238 -6.496 6.775 1.00 38.09 138 PHE A CA 1
ATOM 1071 C C . PHE A 1 138 ? -26.826 -5.423 7.792 1.00 38.09 138 PHE A C 1
ATOM 1073 O O . PHE A 1 138 ? -27.666 -4.606 8.165 1.00 38.09 138 PHE A O 1
ATOM 1080 N N . CYS A 1 139 ? -25.555 -5.412 8.199 1.00 31.38 139 CYS A N 1
ATOM 1081 C CA . CYS A 1 139 ? -24.811 -4.201 8.562 1.00 31.38 139 CYS A CA 1
ATOM 1082 C C . CYS A 1 139 ? -23.309 -4.516 8.733 1.00 31.38 139 CYS A C 1
ATOM 1084 O O . CYS A 1 139 ? -22.958 -5.280 9.624 1.00 31.38 139 CYS A O 1
ATOM 1086 N N . TRP A 1 140 ? -22.516 -3.898 7.845 1.00 41.47 140 TRP A N 1
ATOM 1087 C CA . TRP A 1 140 ? -21.112 -3.434 7.904 1.00 41.47 140 TRP A CA 1
ATOM 1088 C C . TRP A 1 140 ? -20.034 -4.269 8.603 1.00 41.47 140 TRP A C 1
ATOM 1090 O O . TRP A 1 140 ? -20.007 -4.303 9.850 1.00 41.47 140 TRP A O 1
#

Secondary structure (DSSP, 8-state):
-TGGGSHHHH-TGGGS-EEETTEEESS-HHHHHHHGGGSS-TTEEE-SSSSSEEEEEEEEEEEEESSSSSS--EEEEEEEEEEEE-----HHHHHH-HHHHHHHHHHHHHHHHHHSTT----------------SS----